Protein AF-A0A349EGN1-F1 (afdb_monomer_lite)

Structure (mmCIF, N/CA/C/O backbone):
data_AF-A0A349EGN1-F1
#
_entry.id   AF-A0A349EGN1-F1
#
loop_
_atom_site.group_PDB
_atom_site.id
_atom_site.type_symbol
_atom_site.label_atom_id
_atom_site.label_alt_id
_atom_site.label_comp_id
_atom_site.label_asym_id
_atom_site.label_entity_id
_atom_site.label_seq_id
_atom_site.pdbx_PDB_ins_code
_atom_site.Cartn_x
_atom_site.Cartn_y
_atom_site.Cartn_z
_atom_site.occupancy
_atom_site.B_iso_or_equiv
_atom_site.auth_seq_id
_atom_site.auth_comp_id
_atom_site.auth_asym_id
_atom_site.auth_atom_id
_atom_site.pdbx_PDB_model_num
ATOM 1 N N . MET A 1 1 ? -27.404 0.506 -6.716 1.00 54.78 1 MET A N 1
ATOM 2 C CA . MET A 1 1 ? -26.396 -0.534 -7.024 1.00 54.78 1 MET A CA 1
ATOM 3 C C . MET A 1 1 ? -25.635 -0.851 -5.753 1.00 54.78 1 MET A C 1
ATOM 5 O O . MET A 1 1 ? -25.132 0.091 -5.157 1.00 54.78 1 MET A O 1
ATOM 9 N N . ASN A 1 2 ? -25.587 -2.124 -5.351 1.00 85.31 2 ASN A N 1
ATOM 10 C CA . ASN A 1 2 ? -24.897 -2.595 -4.148 1.00 85.31 2 ASN A CA 1
ATOM 11 C C . ASN A 1 2 ? -23.443 -2.937 -4.520 1.00 85.31 2 ASN A C 1
ATOM 13 O O . ASN A 1 2 ? -23.226 -3.835 -5.330 1.00 85.31 2 ASN A O 1
ATOM 17 N N . HIS A 1 3 ? -22.460 -2.196 -4.006 1.00 90.94 3 HIS A N 1
ATOM 18 C CA . HIS A 1 3 ? -21.038 -2.387 -4.334 1.00 90.94 3 HIS A CA 1
ATOM 19 C C . HIS A 1 3 ? -20.194 -2.581 -3.074 1.00 90.94 3 HIS A C 1
ATOM 21 O O . HIS A 1 3 ? -20.626 -2.209 -1.987 1.00 90.94 3 HIS A O 1
ATOM 27 N N . PHE A 1 4 ? -18.965 -3.082 -3.229 1.00 93.19 4 PHE A N 1
ATOM 28 C CA . PHE A 1 4 ? -18.012 -3.333 -2.137 1.00 93.19 4 PHE A CA 1
ATOM 29 C C . PHE A 1 4 ? -17.997 -2.219 -1.070 1.00 93.19 4 PHE A C 1
ATOM 31 O O . PHE A 1 4 ? -18.249 -2.480 0.102 1.00 93.19 4 PHE A O 1
ATOM 38 N N . TRP A 1 5 ? -17.850 -0.952 -1.486 1.00 91.94 5 TRP A N 1
ATOM 39 C CA . TRP A 1 5 ? -17.810 0.196 -0.563 1.00 91.94 5 TRP A CA 1
ATOM 40 C C . TRP A 1 5 ? -19.089 0.436 0.260 1.00 91.94 5 TRP A C 1
ATOM 42 O O . TRP A 1 5 ? -19.026 1.077 1.303 1.00 91.94 5 TRP A O 1
ATOM 52 N N . GLN A 1 6 ? -20.250 -0.054 -0.187 1.00 92.25 6 GLN A N 1
ATOM 53 C CA . GLN A 1 6 ? -21.520 0.044 0.547 1.00 92.25 6 GLN A CA 1
ATOM 54 C C . GLN A 1 6 ? -21.694 -1.092 1.564 1.00 92.25 6 GLN A C 1
ATOM 56 O O . GLN A 1 6 ? -22.524 -0.974 2.459 1.00 92.25 6 GLN A O 1
ATOM 61 N N . GLN A 1 7 ? -20.921 -2.176 1.443 1.00 92.88 7 GLN A N 1
ATOM 62 C CA . GLN A 1 7 ? -21.008 -3.348 2.318 1.00 92.88 7 GLN A CA 1
ATOM 63 C C . GLN A 1 7 ? -20.107 -3.237 3.562 1.00 92.88 7 GLN A C 1
ATOM 65 O O . GLN A 1 7 ? -20.260 -4.019 4.500 1.00 92.88 7 GLN A O 1
ATOM 70 N N . LEU A 1 8 ? -19.185 -2.267 3.598 1.00 92.44 8 LEU A N 1
ATOM 71 C CA . LEU A 1 8 ? -18.290 -2.028 4.734 1.00 92.44 8 LEU A CA 1
ATOM 72 C C . LEU A 1 8 ? -19.029 -1.379 5.916 1.00 92.44 8 LEU A C 1
ATOM 74 O O . LEU A 1 8 ? -19.725 -0.371 5.765 1.00 92.44 8 LEU A O 1
ATOM 78 N N . LYS A 1 9 ? -18.835 -1.933 7.120 1.00 92.31 9 LYS A N 1
ATOM 79 C CA . LYS A 1 9 ? -19.340 -1.350 8.374 1.00 92.31 9 LYS A CA 1
ATOM 80 C C . LYS A 1 9 ? -18.526 -0.102 8.728 1.00 92.31 9 LYS A C 1
ATOM 82 O O . LYS A 1 9 ? -17.305 -0.140 8.701 1.00 92.31 9 LYS A O 1
ATOM 87 N N . LYS A 1 10 ? -19.198 1.007 9.051 1.00 91.62 10 LYS A N 1
ATOM 88 C CA . LYS A 1 10 ? -18.550 2.291 9.381 1.00 91.62 10 LYS A CA 1
ATOM 89 C C . LYS A 1 10 ? -18.343 2.442 10.901 1.00 91.62 10 LYS A C 1
ATOM 91 O O . LYS A 1 10 ? -19.248 2.050 11.639 1.00 91.62 10 LYS A O 1
ATOM 96 N N . PRO A 1 11 ? -17.245 3.080 11.362 1.00 92.44 11 PRO A N 1
ATOM 97 C CA . PRO A 1 11 ? -16.086 3.526 10.580 1.00 92.44 11 PRO A C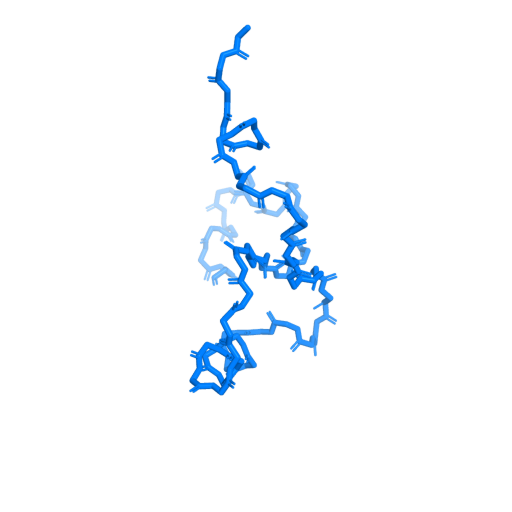A 1
ATOM 98 C C . PRO A 1 11 ? -15.197 2.343 10.168 1.00 92.44 11 PRO A C 1
ATOM 100 O O . PRO A 1 11 ? -15.076 1.379 10.916 1.00 92.44 11 PRO A O 1
ATOM 103 N N . PHE A 1 12 ? -14.578 2.436 8.992 1.00 94.06 12 PHE A N 1
ATOM 104 C CA . PHE A 1 12 ? -13.587 1.469 8.515 1.00 94.06 12 PHE A CA 1
ATOM 105 C C . PHE A 1 12 ? -12.275 2.185 8.203 1.00 94.06 12 PHE A C 1
ATOM 107 O O . PHE A 1 12 ? -12.270 3.382 7.898 1.00 94.06 12 PHE A O 1
ATOM 114 N N . PHE A 1 13 ? -11.171 1.449 8.265 1.00 93.44 13 PHE A N 1
ATOM 115 C CA . PHE A 1 13 ? -9.830 1.978 8.046 1.00 93.44 13 PHE A CA 1
ATOM 116 C C . PHE A 1 13 ? -9.216 1.412 6.775 1.00 93.44 13 PHE A C 1
ATOM 118 O O . PHE A 1 13 ? -9.347 0.230 6.457 1.00 93.44 13 PHE A O 1
ATOM 125 N N . VAL A 1 14 ? -8.516 2.279 6.050 1.00 94.50 14 VAL A N 1
ATOM 126 C CA . VAL A 1 14 ? -7.883 1.935 4.780 1.00 94.50 14 VAL A CA 1
ATOM 127 C C . VAL A 1 14 ? -6.417 2.319 4.826 1.00 94.50 14 VAL A C 1
ATOM 129 O O . VAL A 1 14 ? -6.082 3.445 5.194 1.00 94.50 14 VAL A O 1
ATOM 132 N N . LEU A 1 15 ? -5.547 1.396 4.418 1.00 94.75 15 LEU A N 1
ATOM 133 C CA 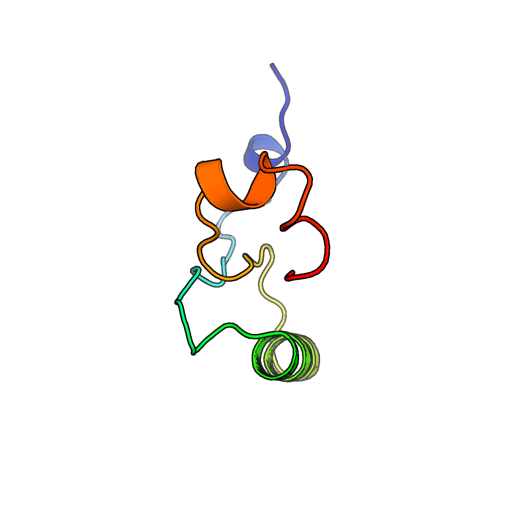. LEU A 1 15 ? -4.144 1.710 4.180 1.00 94.75 15 LEU A CA 1
ATOM 134 C C . LEU A 1 15 ? -4.014 2.428 2.831 1.00 94.75 15 LEU A C 1
ATOM 136 O O . LEU A 1 15 ? -4.324 1.852 1.786 1.00 94.75 15 LEU A O 1
ATOM 140 N N . ALA A 1 16 ? -3.573 3.685 2.865 1.00 94.31 16 ALA A N 1
ATOM 141 C CA . ALA A 1 16 ? -3.402 4.502 1.669 1.00 94.31 16 ALA A CA 1
ATOM 142 C C . ALA A 1 16 ? -2.261 3.979 0.771 1.00 94.31 16 ALA A C 1
ATOM 144 O O . ALA A 1 16 ? -1.249 3.517 1.300 1.00 94.31 16 ALA A O 1
ATOM 145 N N . PRO A 1 17 ? -2.387 4.081 -0.566 1.00 95.06 17 PRO A N 1
ATOM 146 C CA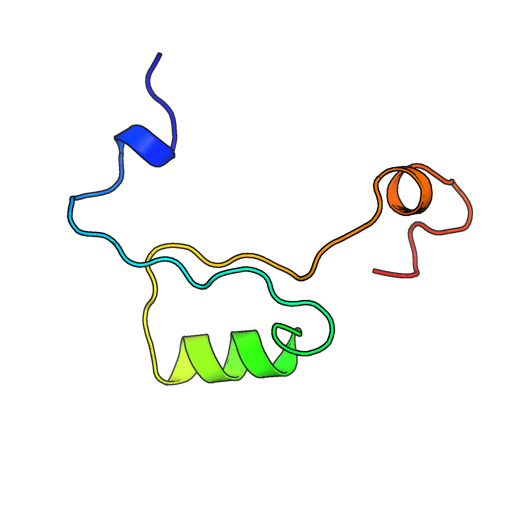 . PRO A 1 17 ? -1.304 3.756 -1.489 1.00 95.06 17 PRO A CA 1
ATOM 147 C C . PRO A 1 17 ? -0.190 4.805 -1.412 1.00 95.06 17 PRO A C 1
ATOM 149 O O . PRO A 1 17 ? -0.447 6.006 -1.495 1.00 95.06 17 PRO A O 1
ATOM 152 N N . MET A 1 18 ? 1.056 4.352 -1.287 1.00 95.38 18 MET A N 1
ATOM 153 C CA . MET A 1 18 ? 2.254 5.198 -1.280 1.00 95.38 18 MET A CA 1
ATOM 154 C C . MET A 1 18 ? 3.356 4.504 -2.087 1.00 95.38 18 MET A C 1
ATOM 156 O O . MET A 1 18 ? 3.737 3.378 -1.754 1.00 95.38 18 MET A O 1
ATOM 160 N N . ALA A 1 19 ? 3.830 5.150 -3.156 1.00 92.75 19 ALA A N 1
ATOM 161 C CA . ALA A 1 19 ? 4.904 4.624 -4.004 1.00 92.75 19 ALA A CA 1
ATOM 162 C C . ALA A 1 19 ? 6.224 4.534 -3.222 1.00 92.75 19 ALA A C 1
ATOM 164 O O . ALA A 1 19 ? 6.500 5.415 -2.409 1.00 92.75 19 ALA A O 1
ATOM 165 N N . ASP A 1 20 ? 6.990 3.466 -3.449 1.00 90.56 20 ASP A N 1
ATOM 166 C CA . ASP A 1 20 ? 8.251 3.126 -2.771 1.00 90.56 20 ASP A CA 1
ATOM 167 C C . ASP A 1 20 ? 8.128 2.920 -1.247 1.00 90.56 20 ASP A C 1
ATOM 169 O O . ASP A 1 20 ? 9.125 2.865 -0.527 1.00 90.56 20 ASP A O 1
ATOM 173 N N . VAL A 1 21 ? 6.899 2.799 -0.731 1.00 93.38 21 VAL A N 1
ATOM 174 C CA . VAL A 1 21 ? 6.624 2.620 0.706 1.00 93.38 21 VAL A CA 1
ATOM 175 C C . VAL A 1 21 ? 5.718 1.426 0.946 1.00 93.38 21 VAL A C 1
ATOM 177 O O . VAL A 1 21 ? 6.022 0.560 1.758 1.00 93.38 21 VAL A O 1
ATOM 180 N N . THR A 1 22 ? 4.577 1.372 0.259 1.00 94.12 22 THR A N 1
ATOM 181 C CA . THR A 1 22 ? 3.578 0.314 0.470 1.00 94.12 22 THR A CA 1
ATOM 182 C C . THR A 1 22 ? 3.852 -0.910 -0.386 1.00 94.12 22 THR A C 1
ATOM 184 O O . THR A 1 22 ? 2.937 -1.413 -1.028 1.00 94.12 22 THR A O 1
ATOM 187 N N . ASP A 1 23 ? 5.090 -1.395 -0.402 1.00 93.50 23 ASP A N 1
ATOM 188 C CA . ASP A 1 23 ? 5.519 -2.549 -1.189 1.00 93.50 23 ASP A CA 1
ATOM 189 C C . ASP A 1 23 ? 4.966 -3.882 -0.635 1.00 93.50 23 ASP A C 1
ATOM 191 O O . ASP A 1 23 ? 4.198 -3.935 0.334 1.00 93.50 23 ASP A O 1
ATOM 195 N N . ILE A 1 24 ? 5.327 -5.000 -1.270 1.00 92.88 24 ILE A N 1
ATOM 196 C CA . ILE A 1 24 ? 4.882 -6.333 -0.836 1.00 92.88 24 ILE A CA 1
ATOM 197 C C . ILE A 1 24 ? 5.318 -6.643 0.606 1.00 92.88 24 ILE A C 1
ATOM 199 O O . ILE A 1 24 ? 4.536 -7.226 1.364 1.00 92.88 24 ILE A O 1
ATOM 203 N N . VAL A 1 25 ? 6.528 -6.233 1.004 1.00 94.56 25 VAL A N 1
ATOM 204 C CA . VAL A 1 25 ? 7.091 -6.520 2.327 1.00 94.56 25 VAL A CA 1
ATOM 205 C C . VAL A 1 25 ? 6.380 -5.694 3.392 1.00 94.56 25 VAL A C 1
ATOM 207 O O . VAL A 1 25 ? 5.931 -6.256 4.395 1.00 94.56 25 VAL A O 1
ATOM 210 N N . PHE A 1 26 ? 6.195 -4.394 3.157 1.00 94.25 26 PHE A N 1
ATOM 211 C CA . PHE A 1 26 ? 5.476 -3.512 4.067 1.00 94.25 26 PHE A CA 1
ATOM 212 C C . PHE A 1 26 ? 4.033 -3.970 4.268 1.00 94.25 26 PHE A C 1
ATOM 214 O O . PHE A 1 26 ? 3.571 -4.077 5.402 1.00 94.25 26 PHE A O 1
ATOM 221 N N . ARG A 1 27 ? 3.317 -4.320 3.191 1.00 94.44 27 ARG A N 1
ATOM 222 C CA . ARG A 1 27 ? 1.932 -4.807 3.304 1.00 94.44 27 ARG A CA 1
ATOM 223 C C . ARG A 1 27 ? 1.849 -6.114 4.092 1.00 94.44 27 ARG A C 1
ATOM 225 O O . ARG A 1 27 ? 0.934 -6.267 4.898 1.00 94.44 27 ARG A O 1
ATOM 232 N N . ASN A 1 28 ? 2.805 -7.028 3.915 1.00 94.25 28 ASN A N 1
ATOM 233 C CA . ASN A 1 28 ? 2.867 -8.262 4.701 1.00 94.25 28 ASN A CA 1
ATOM 234 C C . ASN A 1 28 ? 3.141 -7.979 6.190 1.00 94.25 28 ASN A C 1
ATOM 236 O O . ASN A 1 28 ? 2.504 -8.558 7.069 1.00 94.25 28 ASN A O 1
ATOM 240 N N . PHE A 1 29 ? 4.042 -7.038 6.483 1.00 94.75 29 PHE A N 1
ATOM 241 C CA . PHE A 1 29 ? 4.294 -6.580 7.846 1.00 94.75 29 PHE A CA 1
ATOM 242 C C . PHE A 1 29 ? 3.037 -5.966 8.476 1.00 94.75 29 PHE A C 1
ATOM 244 O O . PHE A 1 29 ? 2.626 -6.382 9.559 1.00 94.75 29 PHE A O 1
ATOM 251 N N . VAL A 1 30 ? 2.374 -5.036 7.783 1.00 94.31 30 VAL A N 1
ATOM 252 C CA . VAL A 1 30 ? 1.139 -4.406 8.266 1.00 94.31 30 VAL A CA 1
ATOM 253 C C . VAL A 1 30 ? 0.060 -5.452 8.514 1.00 94.31 30 VAL A C 1
ATOM 255 O O . VAL A 1 30 ? -0.522 -5.435 9.585 1.00 94.31 30 VAL A O 1
ATOM 258 N N . LEU A 1 31 ? -0.155 -6.408 7.608 1.00 92.94 31 LEU A N 1
ATOM 259 C CA . LEU A 1 31 ? -1.130 -7.493 7.790 1.00 92.94 31 LEU A CA 1
ATOM 260 C C . LEU A 1 31 ? -0.866 -8.368 9.024 1.00 92.94 31 LEU A C 1
ATOM 262 O O . LEU A 1 31 ? -1.800 -8.945 9.585 1.00 92.94 31 LEU A O 1
ATOM 266 N N . ARG A 1 32 ? 0.396 -8.480 9.450 1.00 93.81 32 ARG A N 1
ATOM 267 C CA . ARG A 1 32 ? 0.779 -9.261 10.630 1.00 93.81 32 ARG A CA 1
ATOM 268 C C . ARG A 1 32 ? 0.446 -8.553 11.944 1.00 93.81 32 ARG A C 1
ATOM 270 O O . ARG A 1 32 ? 0.106 -9.228 12.912 1.00 93.81 32 ARG A O 1
ATOM 277 N N . TYR A 1 33 ? 0.555 -7.226 11.986 1.00 92.31 33 TYR A N 1
ATOM 278 C CA . TYR A 1 33 ? 0.425 -6.437 13.222 1.00 92.31 33 TYR A CA 1
ATOM 279 C C . TYR A 1 33 ? -0.820 -5.546 13.269 1.00 92.31 33 TYR A C 1
ATOM 281 O O . TYR A 1 33 ? -1.207 -5.070 14.331 1.00 92.31 33 TYR A O 1
ATOM 289 N N . SER A 1 34 ? -1.453 -5.300 12.131 1.00 86.69 34 SER A N 1
ATOM 290 C CA . SER A 1 34 ? -2.612 -4.431 11.957 1.00 86.69 34 SER A CA 1
ATOM 291 C C . SER A 1 34 ? -3.634 -5.105 11.043 1.00 86.69 34 SER A C 1
ATOM 293 O O . SER A 1 34 ? -3.297 -5.866 10.141 1.00 86.69 34 SER A O 1
ATOM 295 N N . ARG A 1 35 ? -4.916 -4.814 11.266 1.00 84.31 35 ARG A N 1
ATOM 296 C CA . ARG A 1 35 ? -6.020 -5.300 10.428 1.00 84.31 35 ARG A CA 1
ATOM 297 C C . ARG A 1 35 ? -6.780 -4.119 9.822 1.00 84.31 35 ARG A C 1
ATOM 299 O O . ARG A 1 35 ? -7.868 -3.812 10.298 1.00 84.31 35 ARG A O 1
ATOM 306 N N . PRO A 1 36 ? -6.204 -3.420 8.826 1.00 89.19 36 PRO A N 1
ATOM 307 C CA . PRO A 1 36 ? -6.982 -2.478 8.032 1.00 89.19 36 PRO A CA 1
ATOM 308 C C . PRO A 1 36 ? -8.060 -3.242 7.250 1.00 89.19 36 PRO A C 1
ATOM 310 O O . PRO A 1 36 ? -7.813 -4.351 6.774 1.00 89.19 36 PRO A O 1
ATOM 313 N N . ASP A 1 37 ? -9.245 -2.652 7.106 1.00 93.38 37 ASP A N 1
ATOM 314 C CA . ASP A 1 37 ? -10.367 -3.268 6.387 1.00 93.38 37 ASP A CA 1
ATOM 315 C C . ASP A 1 37 ? -10.101 -3.341 4.877 1.00 93.38 37 ASP A C 1
ATOM 317 O O . ASP A 1 37 ? -10.585 -4.239 4.187 1.00 93.38 37 ASP A O 1
ATOM 321 N N . VAL A 1 38 ? -9.320 -2.387 4.359 1.00 94.12 38 VAL A N 1
ATOM 322 C CA . VAL A 1 38 ? -8.933 -2.303 2.948 1.00 94.12 38 VAL A CA 1
ATOM 323 C C . VAL A 1 38 ? -7.470 -1.886 2.833 1.00 94.12 38 VAL A C 1
ATOM 325 O O . VAL A 1 38 ? -6.969 -1.071 3.610 1.00 94.12 38 VAL A O 1
ATOM 328 N N . LEU A 1 39 ? -6.780 -2.424 1.833 1.00 94.12 39 LEU A N 1
ATOM 329 C CA . LEU A 1 39 ? -5.394 -2.098 1.530 1.00 94.12 39 LEU A CA 1
ATOM 330 C C . LEU A 1 39 ? -5.204 -1.928 0.028 1.00 94.12 39 LEU A C 1
ATOM 332 O O . LEU A 1 39 ? -5.806 -2.641 -0.774 1.00 94.12 39 LEU A O 1
ATOM 336 N N . TYR A 1 40 ? -4.370 -0.959 -0.332 1.00 94.69 40 TYR A N 1
ATOM 337 C CA . TYR A 1 40 ? -3.989 -0.692 -1.709 1.00 94.69 40 TYR A CA 1
ATOM 338 C C . TYR A 1 40 ? -2.551 -1.129 -1.975 1.00 94.69 40 TYR A C 1
ATOM 340 O O . TYR A 1 40 ? -1.716 -1.196 -1.071 1.00 94.69 40 TYR A O 1
ATOM 348 N N . THR A 1 41 ? -2.275 -1.433 -3.239 1.00 92.56 41 THR A N 1
ATOM 349 C CA . THR A 1 41 ? -0.912 -1.554 -3.755 1.00 92.56 41 THR A CA 1
ATOM 350 C C . THR A 1 41 ? -0.342 -0.175 -4.079 1.00 92.56 41 THR A C 1
ATOM 352 O O . THR A 1 41 ? -1.045 0.833 -4.022 1.00 92.56 41 THR A O 1
ATOM 355 N N . GLU A 1 42 ? 0.921 -0.133 -4.482 1.00 93.69 42 GLU A N 1
ATOM 356 C CA . GLU A 1 42 ? 1.552 1.082 -4.991 1.00 93.69 42 GLU A CA 1
ATOM 357 C C . GLU A 1 42 ? 0.878 1.594 -6.273 1.00 93.69 42 GLU A C 1
ATOM 359 O O . GLU A 1 42 ? 0.133 0.873 -6.951 1.00 93.69 42 GLU A O 1
ATOM 364 N N . PHE A 1 43 ? 1.148 2.857 -6.609 1.00 91.00 43 PHE A N 1
ATOM 365 C CA . PHE A 1 43 ? 0.638 3.467 -7.831 1.00 91.00 43 PHE A CA 1
ATOM 366 C C . PHE A 1 43 ? 1.258 2.811 -9.066 1.00 91.00 43 PHE A C 1
ATOM 368 O O . PHE A 1 43 ? 2.473 2.817 -9.245 1.00 91.00 43 PHE A O 1
ATOM 375 N N . VAL A 1 44 ? 0.407 2.303 -9.960 1.00 87.44 44 VAL A N 1
ATOM 376 C CA . VAL A 1 44 ? 0.831 1.700 -11.228 1.00 87.44 44 VAL A CA 1
ATOM 377 C C . VAL A 1 44 ? 0.357 2.554 -12.396 1.00 87.44 44 VAL A C 1
ATOM 379 O O . VAL A 1 44 ? -0.832 2.837 -12.543 1.00 87.44 44 VAL A O 1
ATOM 382 N N . ALA A 1 45 ? 1.283 2.935 -13.276 1.00 88.75 45 ALA A N 1
ATOM 383 C CA . ALA A 1 45 ? 0.947 3.666 -14.490 1.00 88.75 45 ALA A CA 1
ATOM 384 C C . ALA A 1 45 ? 0.154 2.780 -15.472 1.00 88.75 45 ALA A C 1
ATOM 386 O O . ALA A 1 45 ? 0.663 1.769 -15.962 1.00 88.75 45 ALA A O 1
ATOM 387 N N . CYS A 1 46 ? -1.059 3.199 -15.854 1.00 88.56 46 CYS A N 1
ATOM 388 C CA . CYS A 1 46 ? -1.928 2.43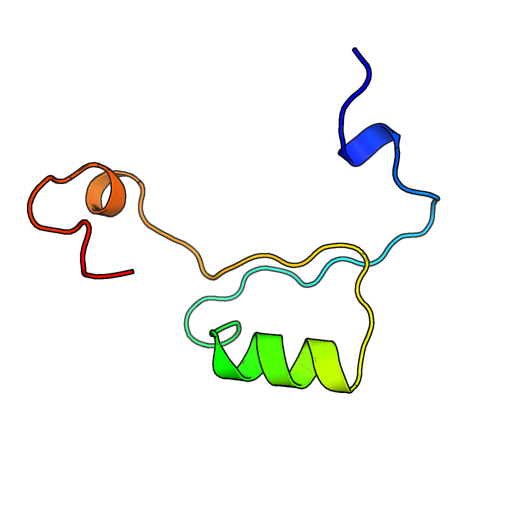5 -16.763 1.00 88.56 46 CYS A CA 1
ATOM 389 C C . CYS A 1 46 ? -1.260 2.112 -18.110 1.00 88.56 46 CYS A C 1
ATOM 391 O O . CYS A 1 46 ? -1.408 1.008 -18.630 1.00 88.56 46 CYS A O 1
ATOM 393 N N . LYS A 1 47 ? -0.477 3.054 -18.662 1.00 86.81 47 LYS A N 1
ATOM 394 C CA . LYS A 1 47 ? 0.268 2.851 -19.917 1.00 86.81 47 LYS A CA 1
ATOM 395 C C . LYS A 1 47 ? 1.272 1.701 -19.805 1.00 86.81 47 LYS A C 1
ATOM 397 O O . LYS A 1 47 ? 1.446 0.954 -20.763 1.00 86.81 47 LYS A O 1
ATOM 402 N N . MET A 1 48 ? 1.910 1.556 -18.643 1.00 81.56 48 MET A N 1
ATOM 403 C CA . MET A 1 48 ? 2.847 0.468 -18.370 1.00 81.56 48 MET A CA 1
ATOM 404 C C . MET A 1 48 ? 2.111 -0.873 -18.286 1.00 81.56 48 MET A C 1
ATOM 406 O O . MET A 1 48 ? 2.534 -1.841 -18.906 1.00 81.56 48 MET A O 1
ATOM 410 N N . LEU A 1 49 ? 0.978 -0.908 -17.580 1.00 83.88 49 LEU A N 1
ATOM 411 C CA . LEU A 1 49 ? 0.197 -2.126 -17.349 1.00 83.88 49 LEU A CA 1
ATOM 412 C C . LEU A 1 49 ? -0.454 -2.678 -18.633 1.00 83.88 49 LEU A C 1
ATOM 414 O O . LEU A 1 49 ? -0.584 -3.891 -18.798 1.00 83.88 49 LEU A O 1
ATOM 418 N N . LEU A 1 50 ? -0.826 -1.798 -19.568 1.00 85.19 50 LEU A N 1
ATOM 419 C CA . LEU A 1 50 ? -1.406 -2.177 -20.862 1.00 85.19 50 LEU A CA 1
ATOM 420 C C . LEU A 1 50 ? -0.357 -2.533 -21.927 1.00 85.19 50 LEU A C 1
ATOM 422 O O . LEU A 1 50 ? -0.701 -3.147 -22.938 1.00 85.19 50 LEU A O 1
ATOM 426 N N . ALA A 1 51 ? 0.914 -2.171 -21.727 1.00 84.25 51 ALA A N 1
ATOM 427 C CA . ALA A 1 51 ? 1.961 -2.457 -22.698 1.00 84.25 51 ALA A CA 1
ATOM 428 C C . ALA A 1 51 ? 2.330 -3.959 -22.686 1.00 84.25 51 ALA A C 1
ATOM 430 O O . ALA A 1 51 ? 2.699 -4.498 -21.640 1.00 84.25 51 ALA A O 1
ATOM 431 N N . PRO A 1 52 ? 2.319 -4.654 -23.841 1.00 76.19 52 PRO A N 1
ATOM 432 C CA . PRO A 1 52 ? 2.514 -6.107 -23.902 1.00 76.19 52 PRO A CA 1
ATOM 433 C C . PRO A 1 52 ? 3.895 -6.575 -23.413 1.00 76.19 52 PRO A C 1
ATOM 435 O O . PRO A 1 52 ? 4.016 -7.685 -22.902 1.00 76.19 52 PRO A O 1
ATOM 438 N N . LYS A 1 53 ? 4.930 -5.728 -23.515 1.00 68.69 53 LYS A N 1
ATOM 439 C CA . LYS A 1 53 ? 6.284 -6.024 -23.011 1.00 68.69 53 LYS A CA 1
ATOM 440 C C . LYS A 1 53 ? 6.428 -5.882 -21.491 1.00 68.69 53 LYS A C 1
ATOM 442 O O . LYS A 1 53 ? 7.329 -6.487 -20.922 1.00 68.69 53 LYS A O 1
ATOM 447 N N . ASN A 1 54 ? 5.545 -5.130 -20.833 1.00 61.88 54 ASN A N 1
ATOM 448 C CA . ASN A 1 54 ? 5.775 -4.646 -19.468 1.00 61.88 54 ASN A CA 1
ATOM 449 C C . ASN A 1 54 ? 4.895 -5.344 -18.417 1.00 61.88 54 ASN A C 1
ATOM 451 O O . ASN A 1 54 ? 4.972 -5.018 -17.238 1.00 61.88 54 ASN A O 1
ATOM 455 N N . ARG A 1 55 ? 4.109 -6.357 -18.813 1.00 59.81 55 ARG A N 1
ATOM 456 C CA . ARG A 1 55 ? 3.263 -7.151 -17.900 1.00 59.81 55 ARG A CA 1
ATOM 457 C C . ARG A 1 55 ? 4.027 -7.930 -16.825 1.00 59.81 55 ARG A C 1
ATOM 459 O O . ARG A 1 55 ? 3.407 -8.359 -15.865 1.00 59.81 55 ARG A O 1
ATOM 466 N N . LYS A 1 56 ? 5.334 -8.147 -17.008 1.00 59.62 56 LYS A N 1
ATOM 467 C CA . LYS A 1 56 ? 6.205 -8.880 -16.070 1.00 59.62 56 LYS A CA 1
ATOM 468 C C . LYS A 1 56 ? 6.922 -7.980 -15.051 1.00 59.62 56 LYS A C 1
ATOM 470 O O . LYS A 1 56 ? 7.747 -8.484 -14.304 1.00 59.62 56 LYS A O 1
ATOM 475 N N . LEU A 1 57 ? 6.689 -6.666 -15.089 1.00 56.50 57 LEU A N 1
ATOM 476 C CA . LEU A 1 57 ? 7.368 -5.683 -14.230 1.00 56.50 57 LEU A CA 1
ATOM 477 C C . LEU A 1 57 ? 6.567 -5.332 -12.963 1.00 56.50 57 LEU A C 1
ATOM 479 O O . LEU A 1 57 ? 6.970 -4.437 -12.228 1.00 56.50 57 LEU A O 1
ATOM 483 N N . LEU A 1 5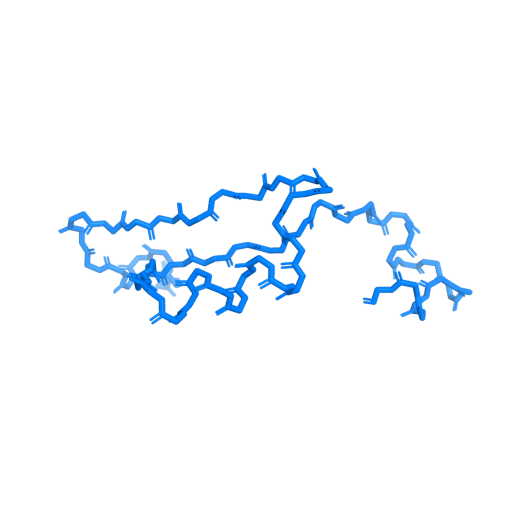8 ? 5.434 -6.004 -12.752 1.00 52.84 58 LEU A N 1
ATOM 484 C CA . LEU A 1 58 ? 4.614 -5.955 -11.540 1.00 52.84 58 LEU A CA 1
ATOM 485 C C . LEU A 1 58 ? 4.859 -7.224 -10.730 1.00 52.84 58 LEU A C 1
ATOM 487 O O . LEU A 1 58 ? 4.852 -7.121 -9.487 1.00 52.84 58 LEU A O 1
#

Secondary structure (DSSP, 8-state):
---HHHHSPSS--EEPP-TTTS-HHHHHHHHHH---SEE------HHHHHSTTTTT--

pLDDT: mean 87.42, std 11.27, range [52.84, 95.38]

Sequence (58 aa):
MNHFWQQLKKPFFVLAPMADVTDIVFRNFVLRYSRPDVLYTEFVACKMLLAPKNRKLL

Radius of gyration: 14.5 Å; chains: 1; bounding box: 35×14×37 Å

Foldseek 3Di:
DDDPVNPDDPPFFEADADPPQQAPVVVVVCVVVHD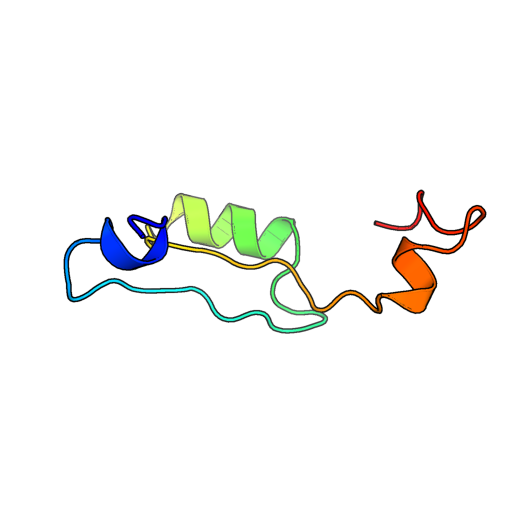GVYYDYHDDDPVQCPDPVRVVVD